Protein AF-A0A0G2IAH5-F1 (afdb_monomer_lite)

pLDDT: mean 85.31, std 6.65, range [62.66, 93.5]

Foldseek 3Di:
DVVVVVVVVVVVPDDDDPPDDDFAFADWDDKAQADCVPAQPDGHPDIDTKFAFDDPCLRDSPDDPVVLCVGFGDGTPPGNGSDID

Sequence (85 aa):
MIIYIFYIILVSTVTRSAAFWHLPCQGQLRVVRMNSLVNSGKVSIHAHTIHGGSDIYSFDFSVTTSSLLQSECTSCAVKQNLSVY

InterPro domains:
  IPR018535 Domain of unknown function DUF1996 [PF09362] (37-85)

Structure (mmCIF, N/CA/C/O backbone):
data_AF-A0A0G2IAH5-F1
#
_entry.id   AF-A0A0G2IAH5-F1
#
loop_
_atom_site.group_PDB
_atom_site.id
_atom_site.type_symbol
_atom_site.label_atom_id
_atom_site.label_alt_id
_atom_site.label_comp_id
_atom_site.label_asym_id
_atom_site.label_entity_id
_atom_site.label_seq_id
_atom_site.pdbx_PDB_ins_code
_atom_site.Cartn_x
_atom_site.Cartn_y
_atom_site.Cartn_z
_atom_site.occupancy
_atom_site.B_iso_or_equiv
_atom_site.auth_seq_id
_atom_site.auth_comp_id
_atom_site.auth_asym_id
_atom_site.auth_atom_id
_atom_site.pdbx_PDB_model_num
ATOM 1 N N . MET A 1 1 ? 50.909 16.692 -1.437 1.00 67.75 1 MET A N 1
ATOM 2 C CA . MET A 1 1 ? 50.815 15.318 -1.986 1.00 67.75 1 MET A CA 1
ATOM 3 C C . MET A 1 1 ? 50.068 14.373 -1.043 1.00 67.75 1 MET A C 1
ATOM 5 O O . MET A 1 1 ? 49.046 13.844 -1.444 1.00 67.75 1 MET A O 1
ATOM 9 N N . ILE A 1 2 ? 50.495 14.231 0.217 1.00 80.06 2 ILE A N 1
ATOM 10 C CA . ILE A 1 2 ? 49.879 13.329 1.215 1.00 80.06 2 ILE A CA 1
ATOM 11 C C . ILE A 1 2 ? 48.383 13.610 1.470 1.00 80.06 2 ILE A C 1
ATOM 13 O O . ILE A 1 2 ? 47.583 12.684 1.498 1.00 80.06 2 ILE A O 1
ATOM 17 N N . ILE A 1 3 ? 47.981 14.881 1.564 1.00 81.88 3 ILE A N 1
ATOM 18 C CA . ILE A 1 3 ? 46.571 15.275 1.766 1.00 81.88 3 ILE A CA 1
ATOM 19 C C . ILE A 1 3 ? 45.657 14.806 0.623 1.00 81.88 3 ILE A C 1
ATOM 21 O O . ILE A 1 3 ? 44.556 14.326 0.872 1.00 81.88 3 ILE A O 1
ATOM 25 N N . TYR A 1 4 ? 46.126 14.885 -0.624 1.00 83.94 4 TYR A N 1
ATOM 26 C CA . TYR A 1 4 ? 45.351 14.442 -1.786 1.00 83.94 4 TYR A CA 1
ATOM 27 C C . TYR A 1 4 ? 45.187 12.920 -1.814 1.00 83.94 4 TYR A C 1
ATOM 29 O O . TYR A 1 4 ? 44.131 12.427 -2.192 1.00 83.94 4 TYR A O 1
ATOM 37 N N . ILE A 1 5 ? 46.197 12.179 -1.347 1.00 84.56 5 ILE A N 1
ATOM 38 C CA . ILE A 1 5 ? 46.125 10.720 -1.206 1.00 84.56 5 ILE A CA 1
ATOM 39 C C . ILE A 1 5 ? 45.083 10.342 -0.147 1.00 84.56 5 ILE A C 1
ATOM 41 O O . ILE A 1 5 ? 44.221 9.511 -0.417 1.00 84.56 5 ILE A O 1
ATOM 45 N N . PHE A 1 6 ? 45.093 10.999 1.017 1.00 85.00 6 PHE A N 1
ATOM 46 C CA . PHE A 1 6 ? 44.070 10.777 2.045 1.00 85.00 6 PHE A CA 1
ATOM 47 C C . PHE A 1 6 ? 42.657 11.106 1.551 1.00 85.00 6 PHE A C 1
ATOM 49 O O . PHE A 1 6 ? 41.722 10.365 1.843 1.00 85.00 6 PHE A O 1
ATOM 56 N N . TYR A 1 7 ? 42.501 12.168 0.759 1.00 84.94 7 TYR A N 1
ATOM 57 C CA . TYR A 1 7 ? 41.211 12.546 0.184 1.00 84.94 7 TYR A CA 1
ATOM 58 C C . TYR A 1 7 ? 40.688 11.515 -0.833 1.00 84.94 7 TYR A C 1
ATOM 60 O O . TYR A 1 7 ? 39.518 11.141 -0.790 1.00 84.94 7 TYR A O 1
ATOM 68 N N . ILE A 1 8 ? 41.559 11.000 -1.707 1.00 85.38 8 ILE A N 1
ATOM 69 C CA . ILE A 1 8 ? 41.203 9.960 -2.688 1.00 85.38 8 ILE A CA 1
ATOM 70 C C . ILE A 1 8 ? 40.816 8.651 -1.984 1.00 85.38 8 ILE A C 1
ATOM 72 O O . ILE A 1 8 ? 39.839 8.003 -2.370 1.00 85.38 8 ILE A O 1
ATOM 76 N N . ILE A 1 9 ? 41.536 8.276 -0.924 1.00 85.50 9 ILE A N 1
ATOM 77 C CA . ILE A 1 9 ? 41.206 7.096 -0.112 1.00 85.50 9 ILE A CA 1
ATOM 78 C C . ILE A 1 9 ? 39.850 7.282 0.585 1.00 85.50 9 ILE A C 1
ATOM 80 O O . ILE A 1 9 ? 39.028 6.374 0.573 1.00 85.50 9 ILE A O 1
ATOM 84 N N . LEU A 1 10 ? 39.568 8.466 1.135 1.00 81.62 10 LEU A N 1
ATOM 85 C CA . LEU A 1 10 ? 38.297 8.749 1.811 1.00 81.62 10 LEU A CA 1
ATOM 86 C C . LEU A 1 10 ? 37.087 8.681 0.864 1.00 81.62 10 LEU A C 1
ATOM 88 O O . LEU A 1 10 ? 36.041 8.161 1.235 1.00 81.62 10 LEU A O 1
ATOM 92 N N . VAL A 1 11 ? 37.212 9.190 -0.363 1.00 82.12 11 VAL A N 1
ATOM 93 C CA . VAL A 1 11 ? 36.115 9.160 -1.348 1.00 82.12 11 VAL A CA 1
ATOM 94 C C . VAL A 1 11 ? 35.884 7.749 -1.898 1.00 82.12 11 VAL A C 1
ATOM 96 O O . VAL A 1 11 ? 34.746 7.370 -2.167 1.00 82.12 11 VAL A O 1
ATOM 99 N N . SER A 1 12 ? 36.940 6.945 -2.037 1.00 80.38 12 SER A N 1
ATOM 100 C CA . SER A 1 12 ? 36.839 5.581 -2.578 1.00 80.38 12 SER A CA 1
ATOM 101 C C . SER A 1 12 ? 36.241 4.557 -1.605 1.00 80.38 12 SER A C 1
ATOM 103 O O . SER A 1 12 ? 35.839 3.480 -2.043 1.00 80.38 12 SER A O 1
ATOM 105 N N . THR A 1 13 ? 36.105 4.884 -0.316 1.00 82.56 13 THR A N 1
ATOM 106 C CA . THR A 1 13 ? 35.433 4.027 0.679 1.00 82.56 13 THR A CA 1
ATOM 107 C C . THR A 1 13 ? 33.933 4.305 0.822 1.00 82.56 13 THR A C 1
ATOM 109 O O . THR A 1 13 ? 33.258 3.619 1.593 1.00 82.56 13 THR A O 1
ATOM 112 N N . VAL A 1 14 ? 33.373 5.257 0.063 1.00 79.06 14 VAL A N 1
ATOM 113 C CA . VAL A 1 14 ? 31.925 5.512 0.044 1.00 79.06 14 VAL A CA 1
ATOM 114 C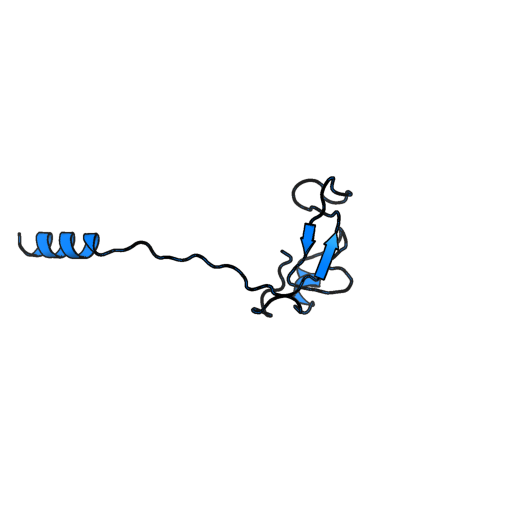 C . VAL A 1 14 ? 31.221 4.357 -0.673 1.00 79.06 14 VAL A C 1
ATOM 116 O O . VAL A 1 14 ? 31.151 4.288 -1.899 1.00 79.06 14 VAL A O 1
ATOM 119 N N . THR A 1 15 ? 30.700 3.418 0.111 1.00 76.31 15 THR A N 1
ATOM 120 C CA . THR A 1 15 ? 29.875 2.315 -0.390 1.00 76.31 15 THR A CA 1
ATOM 121 C C . THR A 1 15 ? 28.456 2.800 -0.695 1.00 76.31 15 THR A C 1
ATOM 123 O O . THR A 1 15 ? 27.970 3.781 -0.129 1.00 76.31 15 THR A O 1
ATOM 126 N N . ARG A 1 16 ? 27.765 2.128 -1.625 1.00 75.19 16 ARG A N 1
ATOM 127 C CA . ARG A 1 16 ? 26.358 2.435 -1.917 1.00 75.19 16 ARG A CA 1
ATOM 128 C C . ARG A 1 16 ? 25.497 2.019 -0.725 1.00 75.19 16 ARG A C 1
ATOM 130 O O . ARG A 1 16 ? 25.568 0.873 -0.291 1.00 75.19 16 ARG A O 1
ATOM 137 N N . SER A 1 17 ? 24.659 2.932 -0.237 1.00 74.69 17 SER A N 1
ATOM 138 C CA . SER A 1 17 ? 23.648 2.603 0.767 1.00 74.69 17 SER A CA 1
ATOM 139 C C . SER A 1 17 ? 22.659 1.586 0.192 1.00 74.69 17 SER A C 1
ATOM 141 O O . SER A 1 17 ? 22.040 1.833 -0.845 1.00 74.69 17 SER A O 1
ATOM 143 N N . ALA A 1 18 ? 22.500 0.448 0.867 1.00 72.44 18 ALA A N 1
ATOM 144 C CA . ALA A 1 18 ? 21.454 -0.528 0.579 1.00 72.44 18 ALA A CA 1
ATOM 145 C C . ALA A 1 18 ? 20.121 -0.053 1.185 1.00 72.44 18 ALA A C 1
ATOM 147 O O . ALA A 1 18 ? 19.573 -0.669 2.094 1.00 72.44 18 ALA A O 1
ATOM 148 N N . ALA A 1 19 ? 19.612 1.081 0.705 1.00 75.69 19 ALA A N 1
ATOM 149 C CA . ALA A 1 19 ? 18.375 1.687 1.193 1.00 75.69 19 ALA A CA 1
ATOM 150 C C . ALA A 1 19 ? 17.141 1.118 0.472 1.00 75.69 19 ALA A C 1
ATOM 152 O O . ALA A 1 19 ? 16.337 1.864 -0.086 1.00 75.69 19 ALA A O 1
ATOM 153 N N . PHE A 1 20 ? 16.994 -0.208 0.448 1.00 78.75 20 PHE A N 1
ATOM 154 C CA . PHE A 1 20 ? 15.739 -0.812 0.010 1.00 78.75 20 PHE A CA 1
ATOM 155 C C . PHE A 1 20 ? 14.774 -0.866 1.195 1.00 78.75 20 PHE A C 1
ATOM 157 O O . PHE A 1 20 ? 14.998 -1.598 2.157 1.00 78.75 20 PHE A O 1
ATOM 164 N N . TRP A 1 21 ? 13.707 -0.074 1.123 1.00 80.44 21 TRP A N 1
ATOM 165 C CA . TRP A 1 21 ? 12.623 -0.097 2.097 1.00 80.44 21 TRP A CA 1
ATOM 166 C C . TRP A 1 21 ? 11.390 -0.736 1.468 1.00 80.44 21 TRP A C 1
ATOM 168 O O . TRP A 1 21 ? 10.843 -0.222 0.494 1.00 80.44 21 TRP A O 1
ATOM 178 N N . HIS A 1 22 ? 10.939 -1.841 2.053 1.00 85.44 22 HIS A N 1
ATOM 179 C CA . HIS A 1 22 ? 9.648 -2.437 1.747 1.00 85.44 22 HIS A CA 1
ATOM 180 C C . HIS A 1 22 ? 8.750 -2.278 2.966 1.00 85.44 22 HIS A C 1
ATOM 182 O O . HIS A 1 22 ? 9.137 -2.671 4.068 1.00 85.44 22 HIS A O 1
ATOM 188 N N . LEU A 1 23 ? 7.557 -1.713 2.782 1.00 88.88 23 LEU A N 1
ATOM 189 C CA . LEU A 1 23 ? 6.595 -1.593 3.867 1.00 88.88 23 LEU A CA 1
ATOM 190 C C . LEU A 1 23 ? 6.104 -3.002 4.242 1.00 88.88 23 LEU A C 1
ATOM 192 O O . LEU A 1 23 ? 5.505 -3.678 3.403 1.00 88.88 23 LEU A O 1
ATOM 196 N N . PRO A 1 24 ? 6.347 -3.487 5.471 1.00 90.94 24 PRO A N 1
ATOM 197 C CA . PRO A 1 24 ? 5.938 -4.833 5.848 1.00 90.94 24 PRO A CA 1
ATOM 198 C C . PRO A 1 24 ? 4.419 -4.878 6.065 1.00 90.94 24 PRO A C 1
ATOM 200 O O . PRO A 1 24 ? 3.923 -4.588 7.155 1.00 90.94 24 PRO A O 1
ATOM 203 N N . CYS A 1 25 ? 3.680 -5.242 5.019 1.00 92.44 25 CYS A N 1
ATOM 204 C CA . CYS A 1 25 ? 2.250 -5.528 5.068 1.00 92.44 25 CYS A CA 1
ATOM 205 C C . CYS A 1 25 ? 2.022 -7.039 5.035 1.00 92.44 25 CYS A C 1
ATOM 207 O O . CYS A 1 25 ? 2.343 -7.699 4.055 1.00 92.44 25 CYS A O 1
ATOM 209 N N . GLN A 1 26 ? 1.515 -7.582 6.142 1.00 87.94 26 GLN A N 1
ATOM 210 C CA . GLN A 1 26 ? 1.290 -9.022 6.327 1.00 87.94 26 GLN A CA 1
ATOM 211 C C . GLN A 1 26 ? -0.164 -9.408 6.024 1.00 87.94 26 GLN A C 1
ATOM 213 O O . GLN A 1 26 ? -0.446 -10.549 5.674 1.00 87.94 26 GLN A O 1
ATOM 218 N N . GLY A 1 27 ? -1.095 -8.461 6.173 1.00 85.69 27 GLY A N 1
ATOM 219 C CA . GLY A 1 27 ? -2.507 -8.655 5.856 1.00 85.69 27 GLY A CA 1
ATOM 220 C C . GLY A 1 27 ? -2.876 -8.051 4.508 1.00 85.69 27 GLY A C 1
ATOM 221 O O . GLY A 1 27 ? -2.214 -7.130 4.036 1.00 85.69 27 GLY A O 1
ATOM 222 N N . GLN A 1 28 ? -3.973 -8.523 3.927 1.00 88.38 28 GLN A N 1
ATOM 223 C CA . GLN A 1 28 ? -4.642 -7.889 2.797 1.00 88.38 28 GLN A CA 1
ATOM 224 C C . GLN A 1 28 ? -5.993 -7.349 3.260 1.00 88.38 28 GLN A C 1
ATOM 226 O O . GLN A 1 28 ? -6.735 -8.054 3.941 1.00 88.38 28 GLN A O 1
ATOM 231 N N . LEU A 1 29 ? -6.328 -6.122 2.862 1.00 89.44 29 LEU A N 1
ATOM 232 C CA . LEU A 1 29 ? -7.624 -5.530 3.180 1.00 89.44 29 LEU A CA 1
ATOM 233 C C . LEU A 1 29 ? -8.709 -6.020 2.217 1.00 89.44 29 LEU A C 1
ATOM 235 O O . LEU A 1 29 ? -9.762 -6.492 2.645 1.00 89.44 29 LEU A O 1
ATOM 239 N N . ARG A 1 30 ? -8.464 -5.899 0.905 1.00 88.88 30 ARG A N 1
ATOM 240 C CA . ARG A 1 30 ? -9.423 -6.285 -0.141 1.00 88.88 30 ARG A CA 1
ATOM 241 C C . ARG A 1 30 ? -8.742 -6.472 -1.499 1.00 88.88 30 ARG A C 1
ATOM 243 O O . ARG A 1 30 ? -7.636 -5.985 -1.716 1.00 88.88 30 ARG A O 1
ATOM 250 N N . VAL A 1 31 ? -9.413 -7.165 -2.419 1.00 91.06 31 VAL A N 1
ATOM 251 C CA . VAL A 1 31 ? -9.137 -7.104 -3.863 1.00 91.06 31 VAL A CA 1
ATOM 252 C C . VAL A 1 31 ? -10.207 -6.231 -4.520 1.00 91.06 31 VAL A C 1
ATOM 254 O O . VAL A 1 31 ? -11.394 -6.538 -4.393 1.00 91.06 31 VAL A O 1
ATOM 257 N N . VAL A 1 32 ? -9.823 -5.165 -5.225 1.00 89.50 32 VAL A N 1
ATOM 258 C CA . VAL A 1 32 ? -10.772 -4.248 -5.887 1.00 89.50 32 VAL A CA 1
ATOM 259 C C . VAL A 1 32 ? -10.377 -3.952 -7.329 1.00 89.50 32 VAL A C 1
ATOM 261 O O . VAL A 1 32 ? -9.205 -3.951 -7.691 1.00 89.50 32 VAL A O 1
ATOM 264 N N . ARG A 1 33 ? -11.367 -3.657 -8.176 1.00 90.75 33 ARG A N 1
ATOM 265 C CA . ARG A 1 33 ? -11.158 -3.222 -9.568 1.00 90.75 33 ARG A CA 1
ATOM 266 C C . ARG A 1 33 ? -11.179 -1.699 -9.672 1.00 90.75 33 ARG A C 1
ATOM 268 O O . ARG A 1 33 ? -11.965 -1.133 -10.430 1.00 90.75 33 ARG A O 1
ATOM 275 N N . MET A 1 34 ? -10.317 -1.047 -8.902 1.00 85.50 34 MET A N 1
ATOM 276 C CA . MET A 1 34 ? -10.195 0.408 -8.827 1.00 85.50 34 MET A CA 1
ATOM 277 C C . MET A 1 34 ? -8.758 0.816 -9.114 1.00 85.50 34 MET A C 1
ATOM 279 O O . MET A 1 34 ? -7.843 0.232 -8.551 1.00 85.50 34 MET A O 1
ATOM 283 N N . ASN A 1 35 ? -8.551 1.786 -10.002 1.00 83.19 35 ASN A N 1
ATOM 284 C CA . ASN A 1 35 ? -7.218 2.284 -10.332 1.00 83.19 35 ASN A CA 1
ATOM 285 C C . ASN A 1 35 ? -7.288 3.792 -10.588 1.00 83.19 35 ASN A C 1
ATOM 287 O O . ASN 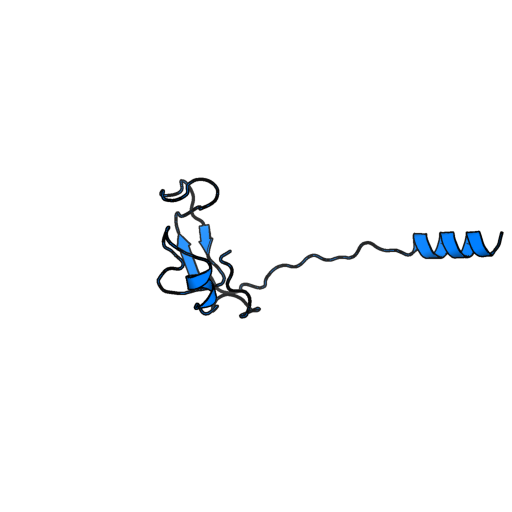A 1 35 ? -7.726 4.216 -11.657 1.00 83.19 35 ASN A O 1
ATOM 291 N N . SER A 1 36 ? -6.845 4.594 -9.621 1.00 74.62 36 SER A N 1
ATOM 292 C CA . SER A 1 36 ? -6.851 6.058 -9.718 1.00 74.62 36 SER A CA 1
ATOM 293 C C . SER A 1 36 ? -5.847 6.612 -10.736 1.00 74.62 36 SER A C 1
ATOM 295 O O . SER A 1 36 ? -6.025 7.734 -11.200 1.00 74.62 36 SER A O 1
ATOM 297 N N . LEU A 1 37 ? -4.830 5.836 -11.124 1.00 76.94 37 LEU A N 1
ATOM 298 C CA . LEU A 1 37 ? -3.795 6.256 -12.073 1.00 76.94 37 LEU A CA 1
ATOM 299 C C . LEU A 1 37 ? -4.239 6.095 -13.530 1.00 76.94 37 LEU A C 1
ATOM 301 O O . LEU A 1 37 ? -3.972 6.965 -14.352 1.00 76.94 37 LEU A O 1
ATOM 305 N N . VAL A 1 38 ? -4.904 4.981 -13.855 1.00 80.62 38 VAL A N 1
ATOM 306 C CA . VAL A 1 38 ? -5.250 4.630 -15.248 1.00 80.62 38 VAL A CA 1
ATOM 307 C C . VAL A 1 38 ? -6.739 4.826 -15.547 1.00 80.62 38 VAL A C 1
ATOM 309 O O . VAL A 1 38 ? -7.098 5.302 -16.622 1.00 80.62 38 VAL A O 1
ATOM 312 N N . ASN A 1 39 ? -7.628 4.482 -14.610 1.00 81.88 39 ASN A N 1
ATOM 313 C CA . ASN A 1 39 ? -9.081 4.460 -14.808 1.00 81.88 39 ASN A CA 1
ATOM 314 C C . ASN A 1 39 ? -9.805 5.153 -13.644 1.00 81.88 39 ASN A C 1
ATOM 316 O O . ASN A 1 39 ? -10.684 4.570 -13.011 1.00 81.88 39 ASN A O 1
ATOM 320 N N . SER A 1 40 ? -9.437 6.404 -13.355 1.00 82.81 40 SER A N 1
ATOM 321 C CA . SER A 1 40 ? -10.068 7.165 -12.272 1.00 82.81 40 SER A CA 1
ATOM 322 C C . SER A 1 40 ? -11.590 7.257 -12.459 1.00 82.81 40 SER A C 1
ATOM 324 O O . SER A 1 40 ? -12.078 7.544 -13.556 1.00 82.81 40 SER A O 1
ATOM 326 N N . GLY A 1 41 ? -12.339 6.949 -11.398 1.00 84.75 41 GLY A N 1
ATOM 327 C CA . GLY A 1 41 ? -13.807 6.931 -11.398 1.00 84.75 41 GLY A CA 1
ATOM 328 C C . GLY A 1 41 ? -14.459 5.828 -12.243 1.00 84.75 41 GLY A C 1
ATOM 329 O O . GLY A 1 41 ? -15.667 5.873 -12.467 1.00 84.75 41 GLY A O 1
ATOM 330 N N . LYS A 1 42 ? -13.694 4.856 -12.760 1.00 88.56 42 LYS A N 1
ATOM 331 C CA . LYS A 1 42 ? -14.206 3.761 -13.599 1.00 88.56 42 LYS A CA 1
ATOM 332 C C . LYS A 1 42 ? -13.675 2.412 -13.132 1.00 88.56 42 LYS A C 1
ATOM 334 O O . LYS A 1 42 ? -12.586 2.297 -12.578 1.00 88.56 42 LYS A O 1
ATOM 339 N N . VAL A 1 43 ? -14.431 1.358 -13.424 1.00 90.31 43 VAL A N 1
ATOM 340 C CA . VAL A 1 43 ? -13.994 -0.016 -13.153 1.00 90.31 43 VAL A CA 1
ATOM 341 C C . VAL A 1 43 ? -12.730 -0.327 -13.961 1.00 90.31 43 VAL A C 1
ATOM 343 O O . VAL A 1 43 ? -12.716 -0.201 -15.186 1.00 90.31 43 VAL A O 1
ATOM 346 N N . SER A 1 44 ? -11.674 -0.753 -13.269 1.00 89.62 44 SER A N 1
ATOM 347 C CA . SER A 1 44 ? -10.398 -1.142 -13.874 1.00 89.62 44 SER A CA 1
ATOM 348 C C . SER A 1 44 ? -10.503 -2.476 -14.625 1.00 89.62 44 SER A C 1
ATOM 350 O O . SER A 1 44 ? -11.248 -3.384 -14.237 1.00 89.62 44 SER A O 1
ATOM 352 N N . ILE A 1 45 ? -9.712 -2.635 -15.689 1.00 92.44 45 ILE A N 1
ATOM 353 C CA . ILE A 1 45 ? -9.580 -3.897 -16.443 1.00 92.44 45 ILE A CA 1
ATOM 354 C C . ILE A 1 45 ? -8.758 -4.968 -15.703 1.00 92.44 45 ILE A C 1
ATOM 356 O O . ILE A 1 45 ? -8.769 -6.125 -16.106 1.00 92.44 45 ILE A O 1
ATOM 360 N N . HIS A 1 46 ? -8.084 -4.600 -14.612 1.00 91.50 46 HIS A N 1
ATOM 361 C CA . HIS A 1 46 ? -7.372 -5.503 -13.703 1.00 91.50 46 HIS A CA 1
ATOM 362 C C . HIS A 1 46 ? -7.789 -5.239 -12.251 1.00 91.50 46 HIS A C 1
ATOM 364 O O . HIS A 1 46 ? -8.457 -4.245 -11.951 1.00 91.50 46 HIS A O 1
ATOM 370 N N . ALA A 1 47 ? -7.406 -6.142 -11.353 1.00 91.94 47 ALA A N 1
ATOM 371 C CA . ALA A 1 47 ? -7.669 -6.024 -9.927 1.00 91.94 47 ALA A CA 1
ATOM 372 C C . ALA A 1 47 ? -6.393 -5.657 -9.161 1.00 91.94 47 ALA A C 1
ATOM 374 O O . ALA A 1 47 ? -5.303 -6.085 -9.535 1.00 91.94 47 ALA A O 1
ATOM 375 N N . HIS A 1 48 ? -6.558 -4.885 -8.091 1.00 90.19 48 HIS A N 1
ATOM 376 C CA . HIS A 1 48 ? -5.506 -4.500 -7.155 1.00 90.19 48 HIS A CA 1
ATOM 377 C C . HIS A 1 48 ? -5.766 -5.118 -5.791 1.00 90.19 48 HIS A C 1
ATOM 379 O O . HIS A 1 48 ? -6.912 -5.188 -5.339 1.00 90.19 48 HIS A O 1
ATOM 385 N N . THR A 1 49 ? -4.689 -5.546 -5.148 1.00 90.94 49 THR A N 1
ATOM 386 C CA . THR A 1 49 ? -4.666 -6.015 -3.763 1.00 90.94 49 THR A CA 1
ATOM 387 C C . THR A 1 49 ? -4.323 -4.823 -2.889 1.00 90.94 49 THR A C 1
ATOM 389 O O . THR A 1 49 ? -3.270 -4.233 -3.075 1.00 90.94 49 THR A O 1
ATOM 392 N N . ILE A 1 50 ? -5.224 -4.476 -1.972 1.00 89.25 50 ILE A N 1
ATOM 393 C CA . ILE A 1 50 ? -5.139 -3.241 -1.199 1.00 89.25 50 ILE A CA 1
ATOM 394 C C . ILE A 1 50 ? -4.576 -3.489 0.202 1.00 89.25 50 ILE A C 1
ATOM 396 O O . ILE A 1 50 ? -5.035 -4.398 0.909 1.00 89.25 5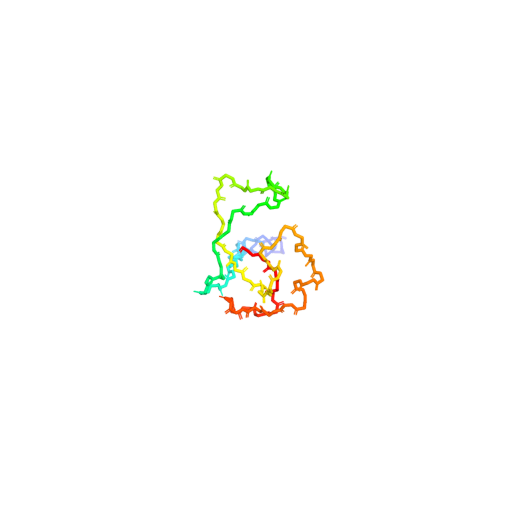0 ILE A O 1
ATOM 400 N N . HIS A 1 51 ? -3.646 -2.633 0.623 1.00 91.62 51 HIS A N 1
ATOM 401 C CA . HIS A 1 51 ? -3.044 -2.589 1.956 1.00 91.62 51 HIS A CA 1
ATOM 402 C C . HIS A 1 51 ? -2.966 -1.147 2.490 1.00 91.62 51 HIS A C 1
ATOM 404 O O . HIS A 1 51 ? -2.905 -0.197 1.720 1.00 91.62 51 HIS A O 1
ATOM 410 N N . GLY A 1 52 ? -2.896 -0.975 3.812 1.00 91.62 52 GLY A N 1
ATOM 411 C CA . GLY A 1 52 ? -2.601 0.306 4.461 1.00 91.62 52 GLY A CA 1
ATOM 412 C C . GLY A 1 52 ? -3.768 0.838 5.283 1.00 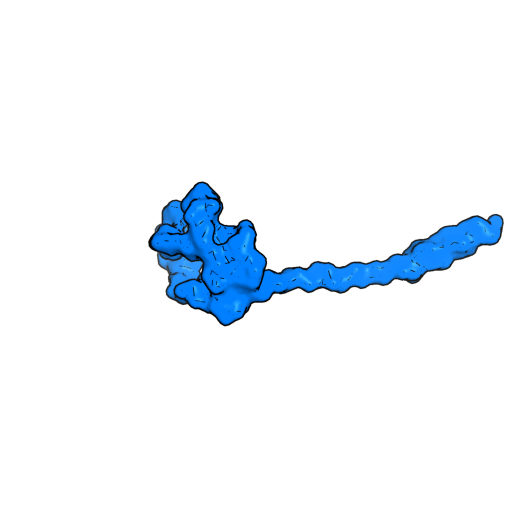91.62 52 GLY A C 1
ATOM 413 O O . GLY A 1 52 ? -4.335 0.095 6.090 1.00 91.62 52 GLY A O 1
ATOM 414 N N . GLY A 1 53 ? -4.087 2.123 5.109 1.00 90.81 53 GLY A N 1
ATOM 415 C CA . GLY A 1 53 ? -5.247 2.756 5.744 1.00 90.81 53 GLY A CA 1
ATOM 416 C C . GLY A 1 53 ? -6.545 2.036 5.375 1.00 90.81 53 GLY A C 1
ATOM 417 O O . GLY A 1 53 ? -6.762 1.687 4.213 1.00 90.81 53 GLY A O 1
ATOM 418 N N . SER A 1 54 ? -7.381 1.761 6.374 1.00 84.50 54 SER A N 1
ATOM 419 C CA . SER A 1 54 ? -8.635 1.031 6.207 1.00 84.50 54 SER A CA 1
ATOM 420 C C . SER A 1 54 ? -9.768 1.694 6.982 1.00 84.50 54 SER A C 1
ATOM 422 O O . SER A 1 54 ? -9.803 1.679 8.210 1.00 84.50 54 SER A O 1
ATOM 424 N N . ASP A 1 55 ? -10.715 2.255 6.243 1.00 77.94 55 ASP A N 1
ATOM 425 C CA . ASP A 1 55 ? -12.036 2.664 6.713 1.00 77.94 55 ASP A CA 1
ATOM 426 C C . ASP A 1 55 ? -13.121 2.150 5.744 1.00 77.94 55 ASP A C 1
ATOM 428 O O . ASP A 1 55 ? -12.845 1.408 4.795 1.00 77.94 55 ASP A O 1
ATOM 432 N N . ILE A 1 56 ? -14.379 2.524 5.983 1.00 62.66 56 ILE A N 1
ATOM 433 C CA . ILE A 1 56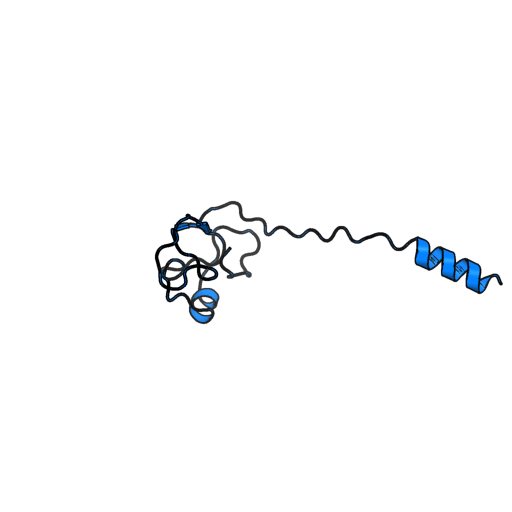 ? -15.502 2.117 5.127 1.00 62.66 56 ILE A CA 1
ATOM 434 C C . ILE A 1 56 ? -15.431 2.718 3.706 1.00 62.66 56 ILE A C 1
ATOM 436 O O . ILE A 1 56 ? -16.031 2.161 2.788 1.00 62.66 56 ILE A O 1
ATOM 440 N N . TYR A 1 57 ? -14.672 3.804 3.507 1.00 68.44 57 TYR A N 1
ATOM 441 C CA . TYR A 1 57 ? -14.575 4.562 2.252 1.00 68.44 57 TYR A CA 1
ATOM 442 C C . TYR A 1 57 ? -13.280 4.302 1.469 1.00 68.44 57 TYR A C 1
ATOM 444 O O . TYR A 1 57 ? -13.166 4.708 0.314 1.00 68.44 57 TYR A O 1
ATOM 452 N N . SER A 1 58 ? -12.321 3.577 2.048 1.00 71.94 58 SER A N 1
ATOM 453 C CA . SER A 1 58 ? -10.993 3.294 1.480 1.00 71.94 58 SER A CA 1
ATOM 454 C C . SER A 1 58 ? -11.034 2.464 0.189 1.00 71.94 58 SER A C 1
ATOM 456 O O . SER A 1 58 ? -10.008 2.261 -0.456 1.00 71.94 58 SER A O 1
ATOM 458 N N . PHE A 1 59 ? -12.216 1.979 -0.198 1.00 77.88 59 PHE A N 1
ATOM 459 C CA . PHE A 1 59 ? -12.455 1.168 -1.392 1.00 77.88 59 PHE A CA 1
ATOM 460 C C . PHE A 1 59 ? -13.428 1.827 -2.382 1.00 77.88 59 PHE A C 1
ATOM 462 O O . PHE A 1 59 ? -13.899 1.148 -3.296 1.00 77.88 59 PHE A O 1
ATOM 469 N N . ASP A 1 60 ? -13.748 3.111 -2.190 1.00 79.62 60 ASP A N 1
ATOM 470 C CA . ASP A 1 60 ? -14.583 3.906 -3.092 1.00 79.62 60 ASP A CA 1
ATOM 471 C C . ASP A 1 60 ? -13.728 4.845 -3.963 1.00 79.62 60 ASP A C 1
ATOM 473 O O . ASP A 1 60 ? -12.645 5.292 -3.582 1.00 79.62 60 ASP A O 1
ATOM 477 N N . PHE A 1 61 ? -14.236 5.177 -5.148 1.00 82.00 61 PHE A N 1
ATOM 478 C CA . PHE A 1 61 ? -13.628 6.116 -6.083 1.00 82.00 61 PHE A CA 1
ATOM 479 C C . PHE A 1 61 ? -13.574 7.543 -5.522 1.00 82.00 61 PHE A C 1
ATOM 481 O O . PHE A 1 61 ? -12.881 8.387 -6.086 1.00 82.00 61 PHE A O 1
ATOM 488 N N . SER A 1 62 ? -14.294 7.815 -4.431 1.00 82.56 62 SER A N 1
ATOM 489 C CA . SER A 1 62 ? -14.316 9.095 -3.726 1.00 82.56 62 SER A CA 1
ATOM 490 C C . SER A 1 62 ? -13.385 9.158 -2.510 1.00 82.56 62 SER A C 1
ATOM 492 O O . SER A 1 62 ? -13.542 10.061 -1.688 1.00 82.56 62 SER A O 1
ATOM 494 N N . VAL A 1 63 ? -12.446 8.218 -2.345 1.00 82.88 63 VAL A N 1
ATOM 495 C CA . VAL A 1 63 ? -11.487 8.266 -1.232 1.00 82.88 63 VAL A CA 1
ATOM 496 C C . VAL A 1 63 ? -10.667 9.563 -1.273 1.00 82.88 63 VAL A C 1
ATOM 498 O O . VAL A 1 63 ? -10.184 9.993 -2.321 1.00 82.88 63 VAL A O 1
ATOM 501 N N . THR A 1 64 ? -10.502 10.203 -0.116 1.00 86.12 64 THR A N 1
ATOM 502 C CA . THR A 1 64 ? -9.729 11.444 0.032 1.00 86.12 64 THR A CA 1
ATOM 503 C C . THR A 1 64 ? -8.602 11.278 1.043 1.00 86.12 64 THR A C 1
ATOM 505 O O . THR A 1 64 ? -8.639 10.413 1.918 1.00 86.12 64 THR A O 1
ATOM 508 N N . THR A 1 65 ? -7.606 12.159 0.984 1.00 87.56 65 THR A N 1
ATOM 509 C CA . THR A 1 65 ? -6.530 12.179 1.981 1.00 87.56 65 THR A CA 1
ATOM 510 C C . THR A 1 65 ? -7.071 12.403 3.394 1.00 87.56 65 THR A C 1
ATOM 512 O O . THR A 1 65 ? -6.598 11.773 4.332 1.00 87.56 65 THR A O 1
ATOM 515 N N . SER A 1 66 ? -8.092 13.251 3.563 1.00 90.44 66 SER A N 1
ATOM 516 C CA . SER A 1 66 ? -8.705 13.498 4.872 1.00 90.44 66 SER A CA 1
ATOM 517 C C . SER A 1 66 ? -9.409 12.269 5.441 1.00 90.44 66 SER A C 1
ATOM 519 O O . SER A 1 66 ? -9.263 12.017 6.633 1.00 90.44 66 SER A O 1
ATOM 521 N N . SER A 1 67 ? -10.119 11.486 4.616 1.00 87.75 67 SER A N 1
ATOM 522 C CA . SER A 1 67 ? -10.702 10.214 5.076 1.00 87.75 67 SER A CA 1
ATOM 523 C C . SER A 1 67 ? -9.615 9.214 5.473 1.00 87.75 67 SER A C 1
ATOM 525 O O . SER A 1 67 ? -9.710 8.593 6.523 1.00 87.75 67 SER A O 1
ATOM 527 N N . LEU A 1 68 ? -8.521 9.127 4.705 1.00 89.38 68 LEU A N 1
ATOM 528 C CA . LEU A 1 68 ? -7.419 8.216 5.029 1.00 89.38 68 LEU A CA 1
ATOM 529 C C . LEU A 1 68 ? -6.707 8.600 6.327 1.00 89.38 68 LEU A C 1
ATOM 531 O O . LEU A 1 68 ? -6.397 7.728 7.128 1.00 89.38 68 LEU A O 1
ATOM 535 N N . LEU A 1 69 ? -6.498 9.892 6.579 1.00 91.69 69 LEU A N 1
ATOM 536 C CA . LEU A 1 69 ? -5.895 10.378 7.825 1.00 91.69 69 LEU A CA 1
ATOM 537 C C . LEU A 1 69 ? -6.766 10.140 9.069 1.00 91.69 69 LEU A C 1
ATOM 539 O O . LEU A 1 69 ? -6.251 10.211 10.181 1.00 91.69 69 LEU A O 1
ATOM 543 N N . GLN A 1 70 ? -8.061 9.876 8.890 1.00 92.31 70 GLN A N 1
ATOM 544 C CA . GLN A 1 70 ? -8.993 9.497 9.959 1.00 92.31 70 GLN A CA 1
ATOM 545 C C . GLN A 1 70 ? -9.169 7.973 10.077 1.00 92.31 70 GLN A C 1
ATOM 547 O O . GLN A 1 70 ? -9.910 7.510 10.942 1.00 92.31 70 GLN A O 1
ATOM 552 N N . SER A 1 71 ? -8.523 7.201 9.198 1.00 91.69 71 SER A N 1
ATOM 553 C CA . SER A 1 71 ? -8.607 5.742 9.168 1.00 91.69 71 SER A CA 1
ATOM 554 C C . SER A 1 71 ? -7.578 5.079 10.085 1.00 91.69 71 SER A C 1
ATOM 556 O O . SER A 1 71 ? -6.629 5.706 10.551 1.00 91.69 71 SER A O 1
ATOM 558 N N . GLU A 1 72 ? -7.740 3.772 10.285 1.00 92.19 72 GLU A N 1
ATOM 559 C CA . GLU A 1 72 ? -6.791 2.933 11.012 1.00 92.19 72 GLU A CA 1
ATOM 560 C C . GLU A 1 72 ? -6.135 1.932 10.058 1.00 92.19 72 GLU A C 1
ATOM 562 O O . GLU A 1 72 ? -6.764 1.434 9.122 1.00 92.19 72 GLU A O 1
ATOM 567 N N . CYS A 1 73 ? -4.872 1.581 10.297 1.00 91.94 73 CYS A N 1
ATOM 568 C CA . CYS A 1 73 ? -4.168 0.577 9.500 1.00 91.94 73 CYS A CA 1
ATOM 569 C C . CYS A 1 73 ? -4.167 -0.779 10.212 1.00 91.94 73 CYS A C 1
ATOM 571 O O . CYS A 1 73 ? -3.571 -0.948 11.272 1.00 91.94 73 CYS A O 1
ATOM 573 N N . THR A 1 74 ? -4.755 -1.814 9.617 1.00 90.81 74 THR A N 1
ATOM 574 C CA . THR A 1 74 ? -4.746 -3.172 10.207 1.00 90.81 74 THR A CA 1
ATOM 575 C C . THR A 1 74 ? -3.794 -4.128 9.490 1.00 90.81 74 THR A C 1
ATOM 577 O O . THR A 1 74 ? -3.266 -5.042 10.119 1.00 90.81 74 THR A O 1
ATOM 580 N N . SER A 1 75 ? -3.447 -3.855 8.230 1.00 91.88 75 SER A N 1
ATOM 581 C CA . SER A 1 75 ? -2.691 -4.772 7.368 1.00 91.88 75 SER A CA 1
ATOM 582 C C . SER A 1 75 ? -1.162 -4.639 7.425 1.00 91.88 75 SER A C 1
ATOM 584 O O . SER A 1 75 ? -0.465 -5.593 7.076 1.00 91.88 75 SER A O 1
ATOM 586 N N . CYS A 1 76 ? -0.627 -3.483 7.835 1.00 93.50 76 CYS A N 1
ATOM 587 C CA . CYS A 1 76 ? 0.816 -3.185 7.796 1.00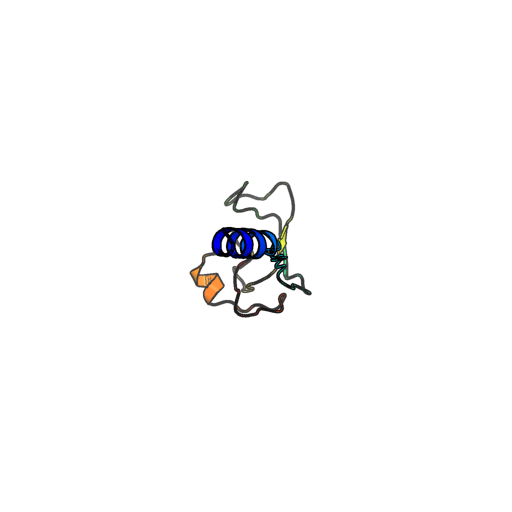 93.50 76 CYS A CA 1
ATOM 588 C C . CYS A 1 76 ? 1.436 -2.978 9.179 1.00 93.50 76 CYS A C 1
ATOM 590 O O . CYS A 1 76 ? 0.718 -2.683 10.131 1.00 93.50 76 CYS A O 1
ATOM 592 N N . ALA A 1 77 ? 2.759 -3.142 9.310 1.00 93.25 77 ALA A N 1
ATOM 593 C CA . ALA A 1 77 ? 3.441 -2.985 10.600 1.00 93.25 77 ALA A CA 1
ATOM 594 C C . ALA A 1 77 ? 3.633 -1.513 10.998 1.00 93.25 77 ALA A C 1
ATOM 596 O O . ALA A 1 77 ? 3.548 -1.185 12.177 1.00 93.25 77 ALA A O 1
ATOM 597 N N . VAL A 1 78 ? 3.856 -0.616 10.029 1.00 92.81 78 VAL A N 1
ATOM 598 C CA . VAL A 1 78 ? 3.940 0.831 10.287 1.00 92.81 78 VAL A CA 1
ATOM 599 C C . VAL A 1 78 ? 2.536 1.421 10.232 1.00 92.81 78 VAL A C 1
ATOM 601 O O . VAL A 1 78 ? 2.038 1.787 9.170 1.00 92.81 78 VAL A O 1
ATOM 604 N N . LYS A 1 79 ? 1.887 1.468 11.392 1.00 92.12 79 LYS A N 1
ATOM 605 C CA . LYS A 1 79 ? 0.476 1.851 11.551 1.00 92.12 79 LYS A CA 1
ATOM 606 C C . LYS A 1 79 ? 0.193 3.322 11.258 1.00 92.12 79 LYS A C 1
ATOM 608 O O . LYS A 1 79 ? -0.903 3.664 10.845 1.00 92.12 79 LYS A O 1
ATOM 613 N N . GLN A 1 80 ? 1.201 4.169 11.424 1.00 92.69 80 GLN A N 1
ATOM 614 C CA . GLN A 1 80 ? 1.141 5.612 11.206 1.00 92.69 80 GLN A CA 1
ATOM 615 C C . GLN A 1 80 ? 1.073 5.980 9.720 1.00 92.69 80 GLN A C 1
ATOM 617 O O . GLN A 1 80 ? 0.733 7.109 9.378 1.00 92.69 80 GLN A O 1
ATOM 622 N N . ASN A 1 81 ? 1.432 5.050 8.831 1.00 91.00 81 ASN A N 1
ATOM 623 C CA . ASN A 1 81 ? 1.313 5.262 7.402 1.00 91.00 81 ASN A CA 1
ATOM 624 C C . ASN A 1 81 ? -0.064 4.791 6.927 1.00 91.00 81 ASN A C 1
ATOM 626 O O . ASN A 1 81 ? -0.313 3.593 6.794 1.00 91.00 81 ASN A O 1
ATOM 630 N N . LEU A 1 82 ? -0.934 5.765 6.674 1.00 91.69 82 LEU A N 1
ATOM 631 C CA . LEU A 1 82 ? -2.327 5.562 6.272 1.00 91.69 82 LEU A CA 1
ATOM 632 C C . LEU A 1 82 ? -2.525 5.672 4.753 1.00 91.69 82 LEU A C 1
ATOM 634 O O . LEU A 1 82 ? -3.648 5.790 4.272 1.00 91.69 82 LEU A O 1
ATOM 638 N N . SER A 1 83 ? -1.433 5.634 3.984 1.00 88.75 83 SER A N 1
ATOM 639 C CA . SER A 1 83 ? -1.512 5.538 2.526 1.00 88.75 83 SER A CA 1
ATOM 640 C C . SER A 1 83 ? -2.108 4.193 2.119 1.00 88.75 83 SER A C 1
ATOM 642 O O . SER A 1 83 ? -1.933 3.193 2.817 1.00 88.75 83 SER A O 1
ATOM 644 N N . VAL A 1 84 ? -2.786 4.175 0.976 1.00 88.62 84 VAL A N 1
ATOM 645 C CA . VAL A 1 84 ? -3.330 2.959 0.371 1.00 88.62 84 VAL A CA 1
ATOM 646 C C . VAL A 1 84 ? -2.348 2.465 -0.688 1.00 88.62 84 VAL A C 1
ATOM 648 O O . VAL A 1 84 ? -1.978 3.229 -1.583 1.00 88.62 84 VAL A O 1
ATOM 651 N N . TYR A 1 85 ? -1.922 1.213 -0.549 1.00 85.88 85 TYR A N 1
ATOM 652 C CA . TYR A 1 85 ? -0.980 0.508 -1.421 1.00 85.88 85 TYR A CA 1
ATOM 653 C C . TYR A 1 85 ? -1.679 -0.596 -2.197 1.00 85.88 85 TYR A C 1
ATOM 655 O O . TYR A 1 85 ? -2.523 -1.279 -1.572 1.00 85.88 85 TYR A O 1
#

Radius of gyration: 21.36 Å; chains: 1; bounding box: 66×24×28 Å

Organism: NCBI:txid73230

Secondary structure (DSSP, 8-state):
-HHHHHHHHHHHT-PPP-------B-S--EEEEE-TTTSTTSEEEEEEEE-BEESTTTTSTT--HHHHHTSEESSBS-TT---B-